Protein AF-Q66WY6-F1 (afdb_monomer_lite)

Structure (mmCIF, N/CA/C/O backbone):
data_AF-Q66WY6-F1
#
_entry.id   AF-Q66WY6-F1
#
loop_
_atom_site.group_PDB
_atom_site.id
_atom_site.type_symbol
_atom_site.label_atom_id
_atom_site.label_alt_id
_atom_site.label_comp_id
_atom_site.label_asym_id
_atom_site.label_entity_id
_atom_site.label_seq_id
_atom_site.pdbx_PDB_ins_code
_atom_site.Cartn_x
_atom_site.Cartn_y
_atom_site.Cartn_z
_atom_site.occupancy
_atom_site.B_iso_or_equiv
_atom_site.auth_seq_id
_atom_site.auth_comp_id
_atom_site.auth_asym_id
_atom_site.auth_atom_id
_atom_site.pdbx_PDB_model_num
ATOM 1 N N . PRO A 1 1 ? 8.940 -1.182 -6.019 1.00 88.19 1 PRO A N 1
ATOM 2 C CA . PRO A 1 1 ? 9.644 -2.311 -5.363 1.00 88.19 1 PRO A CA 1
ATOM 3 C C . PRO A 1 1 ? 10.489 -3.036 -6.402 1.00 88.19 1 PRO A C 1
ATOM 5 O O . PRO A 1 1 ? 10.083 -3.017 -7.556 1.00 88.19 1 PRO A O 1
ATOM 8 N N . GLY A 1 2 ? 11.645 -3.601 -6.043 1.00 88.44 2 GLY A N 1
ATOM 9 C CA . GLY A 1 2 ? 12.425 -4.436 -6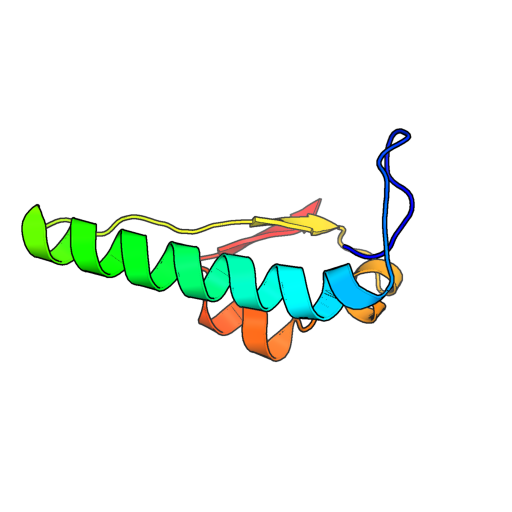.967 1.00 88.44 2 GLY A CA 1
ATOM 10 C C . GLY A 1 2 ? 12.958 -3.725 -8.217 1.00 88.44 2 GLY A C 1
ATOM 11 O O . GLY A 1 2 ? 13.301 -4.391 -9.184 1.00 88.44 2 GLY A O 1
ATOM 12 N N . GLN A 1 3 ? 13.027 -2.391 -8.202 1.00 88.19 3 GLN A N 1
ATOM 13 C CA . GLN A 1 3 ? 13.449 -1.557 -9.328 1.00 88.19 3 GLN A CA 1
ATOM 14 C C . GLN A 1 3 ? 14.427 -0.471 -8.864 1.00 88.19 3 GLN A C 1
ATOM 16 O O . GLN A 1 3 ? 14.341 -0.043 -7.705 1.00 88.19 3 GLN A O 1
ATOM 21 N N . PRO A 1 4 ? 15.307 0.024 -9.755 1.00 88.38 4 PRO A N 1
ATOM 22 C CA . PRO A 1 4 ? 16.140 1.186 -9.476 1.00 88.38 4 PRO A CA 1
ATOM 23 C C . PRO A 1 4 ? 15.291 2.405 -9.096 1.00 88.38 4 PRO A C 1
ATOM 25 O O . PRO A 1 4 ? 14.393 2.809 -9.831 1.00 88.38 4 PRO A O 1
ATOM 28 N N . GLY A 1 5 ? 15.589 2.993 -7.940 1.00 84.12 5 GLY A N 1
ATOM 29 C CA . GLY A 1 5 ? 15.104 4.320 -7.558 1.00 84.12 5 GLY A CA 1
ATOM 30 C C . GLY A 1 5 ? 16.225 5.357 -7.646 1.00 84.12 5 GLY A C 1
ATOM 31 O O . GLY A 1 5 ? 17.168 5.206 -8.419 1.00 84.12 5 GLY A O 1
ATOM 32 N N . GLU A 1 6 ? 16.180 6.363 -6.775 1.00 88.75 6 GLU A N 1
ATOM 33 C CA . GLU A 1 6 ? 17.242 7.369 -6.616 1.00 88.75 6 GLU A CA 1
ATOM 34 C C . GLU A 1 6 ? 18.422 6.798 -5.802 1.00 88.75 6 GLU A C 1
ATOM 36 O O . GLU A 1 6 ? 18.609 7.110 -4.628 1.00 88.75 6 GLU A O 1
ATOM 41 N N . GLY A 1 7 ? 19.157 5.844 -6.382 1.00 91.56 7 GLY A N 1
ATOM 42 C CA . GLY A 1 7 ? 20.311 5.199 -5.736 1.00 91.56 7 GLY A CA 1
ATOM 43 C C . GLY A 1 7 ? 19.972 4.204 -4.616 1.00 91.56 7 GLY A C 1
ATOM 44 O O . GLY A 1 7 ? 20.872 3.703 -3.941 1.00 91.56 7 GLY A O 1
ATOM 45 N N . ASN A 1 8 ? 18.690 3.889 -4.416 1.00 92.00 8 ASN A N 1
ATOM 46 C CA . ASN A 1 8 ? 18.247 2.940 -3.397 1.00 92.00 8 ASN A CA 1
ATOM 47 C C . ASN A 1 8 ? 18.665 1.503 -3.728 1.00 92.00 8 ASN A C 1
ATOM 49 O O . ASN A 1 8 ? 18.601 1.070 -4.880 1.00 92.00 8 ASN A O 1
ATOM 53 N N . VAL A 1 9 ? 19.016 0.737 -2.692 1.00 94.94 9 VAL A N 1
ATOM 54 C CA . VAL A 1 9 ? 19.181 -0.715 -2.819 1.00 94.94 9 VAL A CA 1
ATOM 55 C C . VAL A 1 9 ? 17.822 -1.339 -3.118 1.00 94.94 9 VAL A C 1
ATOM 57 O O . VAL A 1 9 ? 16.860 -1.091 -2.394 1.00 94.94 9 VAL A O 1
ATOM 60 N N . TYR A 1 10 ? 17.774 -2.178 -4.145 1.00 93.56 10 TYR A N 1
ATOM 61 C CA . TYR A 1 10 ? 16.602 -2.955 -4.529 1.00 93.56 10 TYR A CA 1
ATOM 62 C C . TYR A 1 10 ? 16.991 -4.425 -4.700 1.00 93.56 10 TYR A C 1
ATOM 64 O O . TYR A 1 10 ? 18.147 -4.745 -4.994 1.00 93.56 10 TYR A O 1
ATOM 72 N N . ARG A 1 11 ? 16.038 -5.327 -4.462 1.00 95.50 11 ARG A N 1
ATOM 73 C CA . ARG A 1 11 ? 16.225 -6.784 -4.528 1.00 95.50 11 ARG A CA 1
ATOM 74 C C . ARG A 1 11 ? 15.005 -7.452 -5.149 1.00 95.50 11 ARG A C 1
ATOM 76 O O . ARG A 1 11 ? 13.915 -6.888 -5.138 1.00 95.50 11 ARG A O 1
ATOM 83 N N . ALA A 1 12 ? 15.176 -8.671 -5.655 1.00 93.31 12 ALA A N 1
ATOM 84 C CA . ALA A 1 12 ? 14.066 -9.435 -6.223 1.00 93.31 12 ALA A CA 1
ATOM 85 C C . ALA A 1 12 ? 12.969 -9.694 -5.175 1.00 93.31 12 ALA A C 1
ATOM 87 O O . ALA A 1 12 ? 11.792 -9.496 -5.465 1.00 93.31 12 ALA A O 1
ATOM 88 N N . GLU A 1 13 ? 13.360 -10.024 -3.938 1.00 96.31 13 GLU A N 1
ATOM 89 C CA . GLU A 1 13 ? 12.428 -10.255 -2.828 1.00 96.31 13 GLU A CA 1
ATOM 90 C C . GLU A 1 13 ? 11.630 -9.016 -2.380 1.00 96.31 13 GLU A C 1
ATOM 92 O O . GLU A 1 13 ? 10.722 -9.137 -1.557 1.00 96.31 13 GLU A O 1
ATOM 97 N N . ASP A 1 14 ? 11.929 -7.815 -2.892 1.00 96.50 14 ASP A N 1
ATOM 98 C CA . ASP A 1 14 ? 11.149 -6.615 -2.573 1.00 96.50 14 ASP A CA 1
ATOM 99 C C . ASP A 1 14 ? 9.700 -6.729 -3.0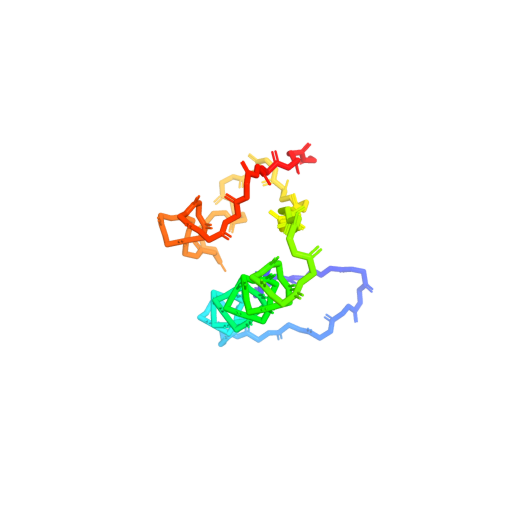58 1.00 96.50 14 ASP A C 1
ATOM 101 O O . ASP A 1 14 ? 8.824 -6.092 -2.473 1.00 96.50 14 ASP A O 1
ATOM 105 N N . ARG A 1 15 ? 9.437 -7.530 -4.100 1.00 95.00 15 ARG A N 1
ATOM 106 C CA . ARG A 1 15 ? 8.084 -7.767 -4.614 1.00 95.00 15 ARG A CA 1
ATOM 107 C C . ARG A 1 15 ? 7.185 -8.355 -3.526 1.00 95.00 15 ARG A C 1
ATOM 109 O O . ARG A 1 15 ? 6.172 -7.751 -3.182 1.00 95.00 15 ARG A O 1
ATOM 116 N N . GLU A 1 16 ? 7.582 -9.484 -2.944 1.00 97.44 16 GLU A N 1
ATOM 117 C CA . GLU A 1 16 ? 6.812 -10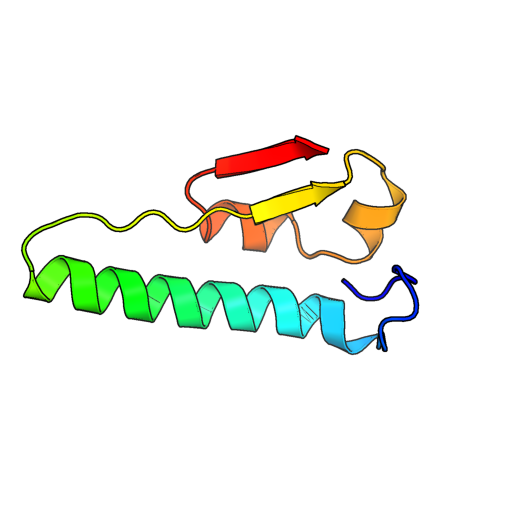.171 -1.904 1.00 97.44 16 GLU A CA 1
ATOM 118 C C . GLU A 1 16 ? 6.941 -9.468 -0.545 1.00 97.44 16 GLU A C 1
ATOM 120 O O . GLU A 1 16 ? 5.990 -9.414 0.243 1.00 97.44 16 GLU A O 1
ATOM 125 N N . ASN A 1 17 ? 8.114 -8.902 -0.241 1.00 97.81 17 ASN A N 1
ATOM 126 C CA . ASN A 1 17 ? 8.328 -8.197 1.023 1.00 97.81 17 ASN A CA 1
ATOM 127 C C . ASN A 1 17 ? 7.506 -6.910 1.112 1.00 97.81 17 ASN A C 1
ATOM 129 O O . ASN A 1 17 ? 7.044 -6.574 2.203 1.00 97.81 17 ASN A O 1
ATOM 133 N N . PHE A 1 18 ? 7.267 -6.217 -0.004 1.00 97.75 18 PHE A N 1
ATOM 134 C CA . PHE A 1 18 ? 6.377 -5.060 -0.026 1.00 97.75 18 PHE A CA 1
ATOM 135 C C . PHE A 1 18 ? 4.944 -5.443 0.369 1.00 97.75 18 PHE A C 1
ATOM 137 O O . PHE A 1 18 ? 4.355 -4.799 1.238 1.00 97.75 18 PHE A O 1
ATOM 144 N N . THR A 1 19 ? 4.408 -6.539 -0.170 1.00 98.31 19 THR A N 1
ATOM 145 C CA . THR A 1 19 ? 3.082 -7.054 0.208 1.00 98.31 19 THR A CA 1
ATOM 146 C C . THR A 1 19 ? 3.023 -7.437 1.686 1.00 98.31 19 THR A C 1
ATOM 148 O O . THR A 1 19 ? 2.097 -7.047 2.399 1.00 98.31 19 THR A O 1
ATOM 151 N N . ARG A 1 20 ? 4.043 -8.150 2.186 1.00 98.62 20 ARG A N 1
ATOM 152 C CA . ARG A 1 20 ? 4.142 -8.533 3.608 1.00 98.62 20 ARG A CA 1
ATOM 153 C C . ARG A 1 20 ? 4.202 -7.320 4.529 1.00 98.62 20 ARG A C 1
ATOM 155 O O . ARG A 1 20 ? 3.559 -7.321 5.577 1.00 98.62 20 ARG A O 1
ATOM 162 N N . LEU A 1 21 ? 4.942 -6.287 4.130 1.00 98.62 21 LEU A N 1
ATOM 163 C CA . LEU A 1 21 ? 5.016 -5.026 4.858 1.00 98.62 21 LEU A CA 1
ATOM 164 C C . LEU A 1 21 ? 3.630 -4.386 4.965 1.00 98.62 21 LEU A C 1
ATOM 166 O O . LEU A 1 21 ? 3.196 -4.066 6.070 1.00 98.62 21 LEU A O 1
ATOM 170 N N . LEU A 1 22 ? 2.914 -4.241 3.847 1.00 98.75 22 LEU A N 1
ATOM 171 C CA . LEU A 1 22 ? 1.576 -3.646 3.850 1.00 98.75 22 LEU A CA 1
ATOM 172 C C . LEU A 1 22 ? 0.588 -4.455 4.695 1.00 98.75 22 LEU A C 1
ATOM 174 O O . LEU A 1 22 ? -0.180 -3.865 5.451 1.00 98.75 22 LEU A O 1
ATOM 178 N N . ALA A 1 23 ? 0.655 -5.787 4.648 1.00 98.81 23 ALA A N 1
ATOM 179 C CA . ALA A 1 23 ? -0.181 -6.647 5.480 1.00 98.81 23 ALA A CA 1
ATOM 180 C C . ALA A 1 23 ? 0.095 -6.443 6.980 1.00 98.81 23 ALA A C 1
ATOM 182 O O . ALA A 1 23 ? -0.839 -6.296 7.773 1.00 98.81 23 ALA A O 1
ATOM 183 N N . ALA A 1 24 ? 1.370 -6.367 7.374 1.00 98.88 24 ALA A N 1
ATOM 184 C CA . ALA A 1 24 ? 1.762 -6.120 8.760 1.00 98.88 24 ALA A CA 1
ATOM 185 C C . ALA A 1 24 ? 1.329 -4.725 9.249 1.00 98.88 24 ALA A C 1
ATOM 187 O O . ALA A 1 24 ? 0.831 -4.578 10.371 1.00 98.88 24 ALA A O 1
ATOM 188 N N . VAL A 1 25 ? 1.468 -3.700 8.401 1.00 98.81 25 VAL A N 1
ATOM 189 C CA . VAL A 1 25 ? 1.028 -2.335 8.714 1.00 98.81 25 VAL A CA 1
ATOM 190 C C . VAL A 1 25 ? -0.495 -2.274 8.832 1.00 98.81 25 VAL A C 1
ATOM 192 O O . VAL A 1 25 ? -0.988 -1.757 9.833 1.00 98.81 25 VAL A O 1
ATOM 195 N N . ARG A 1 26 ? -1.248 -2.856 7.888 1.00 98.81 26 ARG A N 1
ATOM 196 C CA . ARG A 1 26 ? -2.719 -2.921 7.932 1.00 98.81 26 ARG A CA 1
ATOM 197 C C . ARG A 1 26 ? -3.209 -3.552 9.232 1.00 98.81 26 ARG A C 1
ATOM 199 O O . ARG A 1 26 ? -4.000 -2.938 9.943 1.00 98.81 26 ARG A O 1
ATOM 206 N N . ALA A 1 27 ? -2.662 -4.713 9.600 1.00 98.81 27 ALA A N 1
ATOM 207 C CA . ALA A 1 27 ? -3.020 -5.403 10.838 1.00 98.81 27 ALA A CA 1
ATOM 208 C C . ALA A 1 27 ? -2.750 -4.546 12.090 1.00 98.81 27 ALA A C 1
ATOM 210 O O . ALA A 1 27 ? -3.565 -4.514 13.018 1.00 98.81 27 ALA A O 1
ATOM 211 N N . THR A 1 28 ? -1.631 -3.817 12.100 1.00 98.75 28 THR A N 1
ATOM 212 C CA . THR A 1 28 ? -1.262 -2.907 13.194 1.00 98.75 28 THR A CA 1
ATOM 213 C C . THR A 1 28 ? -2.221 -1.718 13.279 1.00 98.75 28 THR A C 1
ATOM 215 O O . THR A 1 28 ? -2.716 -1.399 14.361 1.00 98.75 28 THR A O 1
ATOM 218 N N . LEU A 1 29 ? -2.527 -1.085 12.144 1.00 98.81 29 LEU A N 1
ATOM 219 C CA . LEU A 1 29 ? -3.456 0.042 12.064 1.00 98.81 29 LEU A CA 1
ATOM 220 C C . LEU A 1 29 ? -4.880 -0.361 12.454 1.00 98.81 29 LEU A C 1
ATOM 222 O O . LEU A 1 29 ? -5.561 0.404 13.135 1.00 98.81 29 LEU A O 1
ATOM 226 N N . ASP A 1 30 ? -5.312 -1.570 12.101 1.00 98.75 30 ASP A N 1
ATOM 227 C CA . ASP A 1 30 ? -6.615 -2.102 12.502 1.00 98.75 30 ASP A CA 1
ATOM 228 C C . ASP A 1 30 ? -6.687 -2.359 14.006 1.00 98.75 30 ASP A C 1
ATOM 230 O O . ASP A 1 30 ? -7.693 -2.045 14.646 1.00 98.75 30 ASP A O 1
ATOM 234 N N . ALA A 1 31 ? -5.623 -2.911 14.596 1.00 98.75 31 ALA A N 1
ATOM 235 C CA . ALA A 1 31 ? -5.538 -3.104 16.041 1.00 98.75 31 ALA A CA 1
ATOM 236 C C . ALA A 1 31 ? -5.582 -1.765 16.789 1.00 98.75 31 ALA A C 1
ATOM 238 O O . ALA A 1 31 ? -6.362 -1.614 17.732 1.00 98.75 31 ALA A O 1
ATOM 239 N N . LEU A 1 32 ? -4.810 -0.779 16.326 1.00 98.69 32 LEU A N 1
ATOM 240 C CA . LEU A 1 32 ? -4.812 0.572 16.882 1.00 98.69 32 LEU A CA 1
ATOM 241 C C . LEU A 1 32 ? -6.181 1.244 16.721 1.00 98.69 32 LEU A C 1
ATOM 243 O O . LEU A 1 32 ? -6.674 1.895 17.640 1.00 98.69 32 LEU A O 1
ATOM 247 N N . GLY A 1 33 ? -6.815 1.056 15.565 1.00 98.62 33 GLY A N 1
ATOM 248 C CA . GLY A 1 33 ? -8.125 1.615 15.272 1.00 98.62 33 GLY A CA 1
ATOM 249 C C . GLY A 1 33 ? -9.219 1.077 16.188 1.00 98.62 33 GLY A C 1
ATOM 250 O O . GLY A 1 33 ? -10.007 1.856 16.725 1.00 98.62 33 GLY A O 1
ATOM 251 N N . ARG A 1 34 ? -9.203 -0.235 16.462 1.00 98.62 34 ARG A N 1
ATOM 252 C CA . ARG A 1 34 ? -10.087 -0.862 17.459 1.00 98.62 34 ARG A CA 1
ATOM 253 C C . ARG A 1 34 ? -9.843 -0.324 18.868 1.00 98.62 34 ARG A C 1
ATOM 255 O O . ARG A 1 34 ? -10.807 -0.062 19.577 1.00 98.62 34 ARG A O 1
ATOM 262 N N . ALA A 1 35 ? -8.584 -0.137 19.263 1.00 98.69 35 ALA A N 1
ATOM 263 C CA . ALA A 1 35 ? -8.238 0.366 20.593 1.00 98.69 35 ALA A CA 1
ATOM 264 C C . ALA A 1 35 ? -8.661 1.830 20.812 1.00 98.69 35 ALA A C 1
ATOM 266 O O . ALA A 1 35 ? -9.029 2.205 21.921 1.00 98.69 35 ALA A O 1
ATOM 267 N N . HIS A 1 36 ? -8.613 2.657 19.765 1.00 98.50 36 HIS A N 1
ATOM 268 C CA . HIS A 1 36 ? -8.880 4.098 19.853 1.00 98.50 36 HIS A CA 1
ATOM 269 C C . HIS A 1 36 ? -10.246 4.523 19.299 1.00 98.50 36 HIS A C 1
ATOM 271 O O . HIS A 1 36 ? -10.555 5.714 19.300 1.00 98.50 36 HIS A O 1
ATOM 277 N N . GLY A 1 37 ? -11.054 3.586 18.796 1.00 98.50 37 GLY A N 1
ATOM 278 C CA . GLY A 1 37 ? -12.370 3.880 18.226 1.00 98.50 37 GLY A CA 1
ATOM 279 C C . GLY A 1 37 ? -12.320 4.751 16.966 1.00 98.50 37 GLY A C 1
ATOM 280 O O . GLY A 1 37 ? -13.204 5.579 16.760 1.00 98.50 37 GLY A O 1
ATOM 281 N N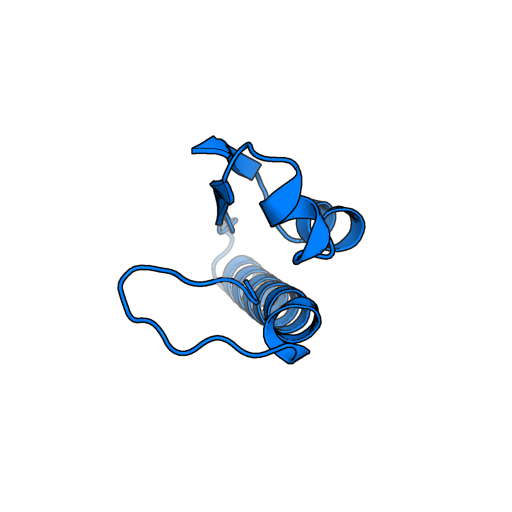 . ARG A 1 38 ? -11.285 4.604 16.128 1.00 98.19 38 ARG A N 1
ATOM 282 C CA . ARG A 1 38 ? -11.136 5.356 14.867 1.00 98.19 38 ARG A CA 1
ATOM 283 C C . ARG A 1 38 ? -10.553 4.495 13.755 1.00 98.19 38 ARG A C 1
ATOM 285 O O . ARG A 1 38 ? -9.780 3.586 14.020 1.00 98.19 38 ARG A O 1
ATOM 292 N N . THR A 1 39 ? -10.840 4.833 12.505 1.00 98.38 39 THR A N 1
ATOM 293 C CA . THR A 1 39 ? -10.192 4.194 11.352 1.00 98.38 39 THR A CA 1
ATOM 294 C C . THR A 1 39 ? -8.891 4.919 11.015 1.00 98.38 39 THR A C 1
ATOM 296 O O . THR A 1 39 ? -8.853 6.150 10.951 1.00 98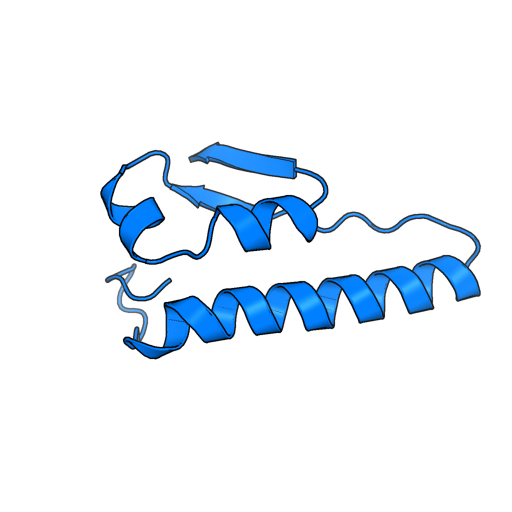.38 39 THR A O 1
ATOM 299 N N . TYR A 1 40 ? -7.815 4.160 10.806 1.00 98.75 40 TYR A N 1
ATOM 300 C CA . TYR A 1 40 ? -6.555 4.670 10.269 1.00 98.75 40 TYR A CA 1
ATOM 301 C C . TYR A 1 40 ? -6.409 4.225 8.819 1.00 98.75 40 TYR A C 1
ATOM 303 O O . TYR A 1 40 ? -6.572 3.040 8.520 1.00 98.75 40 TYR A O 1
ATOM 311 N N . LEU A 1 41 ? -6.098 5.180 7.945 1.00 98.69 41 LEU A N 1
ATOM 312 C CA . LEU A 1 41 ? -5.884 4.917 6.529 1.00 98.69 41 LEU A CA 1
ATOM 313 C C . LEU A 1 41 ? -4.470 4.380 6.294 1.00 98.69 41 LEU A C 1
ATOM 315 O O . LEU A 1 41 ? -3.504 4.885 6.870 1.00 98.69 41 LEU A O 1
ATOM 319 N N . LEU A 1 42 ? -4.362 3.401 5.407 1.00 98.81 42 LEU A N 1
ATOM 320 C CA . LEU A 1 42 ? -3.131 2.933 4.797 1.00 98.81 42 LEU A CA 1
ATOM 321 C C . LEU A 1 42 ? -3.198 3.240 3.305 1.00 98.81 42 LEU A C 1
ATOM 323 O O . LEU A 1 42 ? -4.085 2.768 2.603 1.00 98.81 42 LEU A O 1
ATOM 327 N N . THR A 1 43 ? -2.252 4.028 2.812 1.00 98.56 43 THR A N 1
ATOM 328 C CA . THR A 1 43 ? -2.197 4.427 1.401 1.00 98.56 43 THR A CA 1
ATOM 329 C C . THR A 1 43 ? -0.781 4.256 0.887 1.00 98.56 43 THR A C 1
ATOM 331 O O . THR A 1 43 ? 0.169 4.236 1.674 1.00 98.56 43 THR A O 1
ATOM 334 N N . ILE A 1 44 ? -0.635 4.132 -0.429 1.00 97.94 44 ILE A N 1
ATOM 335 C CA . ILE A 1 44 ? 0.673 4.081 -1.084 1.00 97.94 44 ILE A CA 1
ATOM 336 C C . ILE A 1 44 ? 0.728 5.067 -2.245 1.00 97.94 44 ILE A C 1
ATOM 338 O O . ILE A 1 44 ? -0.297 5.403 -2.841 1.00 97.94 44 ILE A O 1
ATOM 342 N N . ALA A 1 45 ? 1.941 5.501 -2.571 1.00 95.88 45 ALA A N 1
ATOM 343 C CA . ALA A 1 45 ? 2.251 6.107 -3.854 1.00 95.88 45 ALA A CA 1
ATOM 344 C C . ALA A 1 45 ? 2.804 5.022 -4.790 1.00 95.88 45 ALA A C 1
ATOM 346 O O . ALA A 1 45 ? 3.680 4.250 -4.388 1.00 95.88 45 ALA A O 1
ATOM 347 N N . ALA A 1 46 ? 2.283 4.941 -6.011 1.00 94.19 46 ALA A N 1
ATOM 348 C CA . ALA A 1 46 ? 2.671 3.932 -6.993 1.00 94.19 46 ALA A CA 1
ATOM 349 C C . ALA A 1 46 ? 2.928 4.582 -8.351 1.00 94.19 46 ALA A C 1
ATOM 351 O O . ALA A 1 46 ? 2.192 5.478 -8.749 1.00 94.19 46 ALA A O 1
ATOM 352 N N . ALA A 1 47 ? 3.946 4.116 -9.072 1.00 92.19 47 ALA A N 1
ATOM 353 C CA . ALA A 1 47 ? 4.188 4.582 -10.432 1.00 92.19 47 ALA A CA 1
ATOM 354 C C . ALA A 1 47 ? 3.097 4.054 -11.381 1.00 92.19 47 ALA A C 1
ATOM 356 O O . ALA A 1 47 ? 2.683 2.898 -11.271 1.00 92.19 47 ALA A O 1
ATOM 357 N N . ALA A 1 48 ? 2.661 4.875 -12.339 1.00 89.12 48 ALA A N 1
ATOM 358 C CA . ALA A 1 48 ? 1.588 4.521 -13.277 1.00 89.12 48 ALA A CA 1
ATOM 359 C C . ALA A 1 48 ? 2.009 3.559 -14.416 1.00 89.12 48 ALA A C 1
ATOM 361 O O . ALA A 1 48 ? 1.168 3.119 -15.200 1.00 89.12 48 ALA A O 1
ATOM 362 N N . GLY A 1 49 ? 3.303 3.245 -14.545 1.00 89.19 49 GLY A N 1
ATOM 363 C CA . GLY A 1 49 ? 3.843 2.453 -15.654 1.00 89.19 49 GLY A CA 1
ATOM 364 C C . GLY A 1 49 ? 3.690 0.928 -15.489 1.00 89.19 49 GLY A C 1
ATOM 365 O O . GLY A 1 49 ? 3.777 0.415 -14.373 1.00 89.19 49 GLY A O 1
ATOM 366 N N . PRO A 1 50 ? 3.561 0.161 -16.594 1.00 89.50 50 PRO A N 1
ATOM 367 C CA . PRO A 1 50 ? 3.426 -1.303 -16.552 1.00 89.50 50 PRO A CA 1
ATOM 368 C C . PRO A 1 50 ? 4.654 -2.009 -15.961 1.00 89.50 50 PRO A C 1
ATOM 370 O O . PRO A 1 50 ? 4.539 -3.102 -15.414 1.00 89.50 50 PRO A O 1
ATOM 373 N N . GLU A 1 51 ? 5.826 -1.378 -16.035 1.00 90.44 51 GLU A N 1
ATOM 374 C CA . GLU A 1 51 ? 7.056 -1.895 -15.440 1.00 90.44 51 GLU A CA 1
ATOM 375 C C . GLU A 1 51 ? 6.927 -2.039 -13.915 1.00 90.44 51 GLU A C 1
ATOM 377 O O . GLU A 1 51 ? 7.311 -3.061 -13.352 1.00 90.44 51 GLU A O 1
ATOM 382 N N . TYR A 1 52 ? 6.324 -1.051 -13.244 1.00 92.31 52 TYR A N 1
ATOM 383 C CA . TYR A 1 52 ? 6.091 -1.089 -11.799 1.00 92.31 52 TYR A CA 1
ATOM 384 C C . TYR A 1 52 ? 5.183 -2.259 -11.412 1.00 92.31 52 TYR A C 1
ATOM 386 O O . TYR A 1 52 ? 5.467 -2.981 -10.456 1.00 92.31 52 TYR A O 1
ATOM 394 N N . LEU A 1 53 ? 4.126 -2.494 -12.197 1.00 91.00 53 LEU A N 1
ATOM 395 C CA . LEU A 1 53 ? 3.192 -3.599 -11.970 1.00 91.00 53 LEU A CA 1
ATOM 396 C C . LEU A 1 53 ? 3.864 -4.973 -12.093 1.00 91.00 53 LEU A C 1
ATOM 398 O O . LEU A 1 53 ? 3.447 -5.910 -11.421 1.00 91.00 53 LEU A O 1
ATOM 402 N N . ALA A 1 54 ? 4.935 -5.102 -12.882 1.00 91.88 54 ALA A N 1
ATOM 403 C CA . ALA A 1 54 ? 5.699 -6.349 -12.967 1.00 91.88 54 ALA A CA 1
ATOM 404 C C . ALA A 1 54 ? 6.458 -6.686 -11.666 1.00 91.88 54 ALA A C 1
ATOM 406 O O . ALA A 1 54 ? 6.797 -7.847 -11.437 1.00 91.88 54 ALA A O 1
ATOM 407 N N . HIS A 1 55 ? 6.693 -5.696 -10.798 1.00 94.69 55 HIS A N 1
ATOM 408 C CA . HIS A 1 55 ? 7.474 -5.838 -9.566 1.00 94.69 55 HIS A CA 1
ATOM 409 C C . HIS A 1 55 ? 6.633 -5.702 -8.288 1.00 94.69 55 HIS A C 1
ATOM 411 O O . HIS A 1 55 ? 7.179 -5.641 -7.185 1.00 94.69 55 HIS A O 1
ATOM 417 N N . VAL A 1 56 ? 5.305 -5.651 -8.414 1.00 95.50 56 VAL A N 1
ATOM 418 C CA . VAL A 1 56 ? 4.369 -5.517 -7.292 1.00 95.50 56 VAL A CA 1
ATOM 419 C C . VAL A 1 56 ? 3.240 -6.525 -7.443 1.00 95.50 56 VAL A C 1
ATOM 421 O O . VAL A 1 56 ? 2.697 -6.716 -8.525 1.00 95.50 56 VAL A O 1
ATOM 424 N N . GLU A 1 57 ? 2.845 -7.169 -6.348 1.00 96.56 57 GLU A N 1
ATOM 425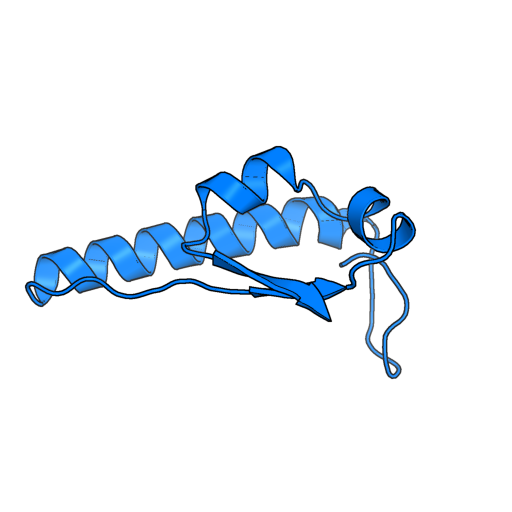 C CA . GLU A 1 57 ? 1.672 -8.050 -6.318 1.00 96.56 57 GLU A CA 1
ATOM 426 C C . GLU A 1 57 ? 0.384 -7.215 -6.217 1.00 96.56 57 GLU A C 1
ATOM 428 O O . GLU A 1 57 ? -0.301 -7.231 -5.195 1.00 96.56 57 GLU A O 1
ATOM 433 N N . ILE A 1 58 ? 0.077 -6.427 -7.256 1.00 94.19 58 ILE A N 1
ATOM 434 C CA . ILE A 1 58 ? -0.956 -5.379 -7.188 1.00 94.19 58 ILE A CA 1
ATOM 435 C C . ILE A 1 58 ? -2.336 -5.914 -6.770 1.00 94.19 58 ILE A C 1
ATOM 437 O O . ILE A 1 58 ? -3.028 -5.261 -5.989 1.00 94.19 58 ILE A O 1
ATOM 441 N N . ASP A 1 59 ? -2.680 -7.134 -7.191 1.00 94.12 59 ASP A N 1
ATOM 442 C CA . ASP A 1 59 ? -3.929 -7.815 -6.832 1.00 94.12 59 ASP A CA 1
ATOM 443 C C . ASP A 1 59 ? -4.058 -8.063 -5.324 1.00 94.12 59 ASP A C 1
ATOM 445 O O . ASP A 1 59 ? -5.149 -7.946 -4.764 1.00 94.12 59 ASP A O 1
ATOM 449 N N . ALA A 1 60 ? -2.946 -8.373 -4.651 1.00 97.06 60 ALA A N 1
ATOM 450 C CA . ALA A 1 60 ? -2.903 -8.517 -3.202 1.00 97.06 60 ALA A CA 1
ATOM 451 C C . ALA A 1 60 ? -2.835 -7.143 -2.522 1.00 97.06 60 ALA A C 1
ATOM 453 O O . ALA A 1 60 ? -3.572 -6.880 -1.572 1.00 97.06 60 ALA A O 1
ATOM 454 N N . VAL A 1 61 ? -2.002 -6.236 -3.039 1.00 97.12 61 VAL A N 1
ATOM 455 C CA . VAL A 1 61 ? -1.781 -4.897 -2.473 1.00 97.12 61 VAL A CA 1
ATOM 456 C C . VAL A 1 61 ? -3.066 -4.069 -2.414 1.00 97.12 61 VAL A C 1
ATOM 458 O O . VAL A 1 61 ? -3.326 -3.453 -1.381 1.00 97.12 61 VAL A O 1
ATOM 461 N N . GLN A 1 62 ? -3.903 -4.088 -3.457 1.00 96.00 62 GLN A N 1
ATOM 462 C CA . GLN A 1 62 ? -5.154 -3.315 -3.483 1.00 96.00 62 GLN A CA 1
ATOM 463 C C . GLN A 1 62 ? -6.138 -3.706 -2.369 1.00 96.00 62 GLN A C 1
ATOM 465 O O . GLN A 1 62 ? -6.963 -2.893 -1.974 1.00 96.00 62 GLN A O 1
ATOM 470 N N . SER A 1 63 ? -6.050 -4.935 -1.845 1.00 97.38 63 SER A N 1
ATOM 471 C CA . SER A 1 63 ? -6.903 -5.396 -0.741 1.00 97.38 63 SER A CA 1
ATOM 472 C C . SER A 1 63 ? -6.409 -4.947 0.639 1.00 97.38 63 SER A C 1
ATOM 474 O O . SER A 1 63 ? -7.136 -5.058 1.624 1.00 97.38 63 SER A O 1
ATOM 476 N N . LEU A 1 64 ? -5.172 -4.446 0.717 1.00 98.62 64 LEU A N 1
ATOM 477 C CA . LEU A 1 64 ? -4.518 -4.030 1.957 1.00 98.62 64 LEU A CA 1
ATOM 478 C C . LEU A 1 64 ? -4.561 -2.515 2.170 1.00 98.62 64 LEU A C 1
ATOM 480 O O . LEU A 1 64 ? -4.452 -2.059 3.307 1.00 98.62 64 LEU A O 1
ATOM 484 N N . VAL A 1 65 ? -4.682 -1.735 1.096 1.00 98.62 65 VAL A N 1
ATOM 485 C CA . VAL A 1 65 ? -4.638 -0.267 1.128 1.00 98.62 65 VAL A CA 1
ATOM 486 C C . VAL A 1 65 ? -6.025 0.323 0.889 1.00 98.62 65 VAL A C 1
ATOM 488 O O . VAL A 1 65 ? -6.834 -0.242 0.164 1.00 98.62 65 VAL A O 1
ATOM 491 N N . ASP A 1 66 ? -6.292 1.484 1.477 1.00 98.62 66 ASP A N 1
ATOM 492 C CA . ASP A 1 66 ? -7.556 2.203 1.307 1.00 98.62 66 ASP A CA 1
ATOM 493 C C . ASP A 1 66 ? -7.646 2.867 -0.075 1.00 98.62 66 ASP A C 1
ATOM 495 O O . ASP A 1 66 ? -8.711 2.911 -0.686 1.00 98.62 66 ASP A O 1
ATOM 499 N N . PHE A 1 67 ? -6.522 3.388 -0.574 1.00 97.88 67 PHE A N 1
ATOM 500 C CA . PHE A 1 67 ? -6.385 3.880 -1.943 1.00 97.88 67 PHE A CA 1
ATOM 501 C C . PHE A 1 67 ? -4.915 3.989 -2.360 1.00 97.88 67 PHE A C 1
ATOM 503 O O . PHE A 1 67 ? -3.994 3.994 -1.534 1.00 97.88 67 PHE A O 1
ATOM 510 N N . ILE A 1 68 ? -4.711 4.101 -3.671 1.00 97.12 68 ILE A N 1
ATOM 511 C CA . ILE A 1 68 ? -3.406 4.249 -4.314 1.00 97.12 68 ILE A CA 1
ATOM 512 C C . ILE A 1 68 ? -3.342 5.630 -4.965 1.00 97.12 68 ILE A C 1
ATOM 514 O O . ILE A 1 68 ? -4.203 5.980 -5.770 1.00 97.12 68 ILE A O 1
ATOM 518 N N . ASN A 1 69 ? -2.306 6.402 -4.638 1.00 97.19 69 ASN A N 1
ATOM 519 C CA . ASN A 1 69 ? -1.983 7.642 -5.337 1.00 97.19 69 ASN A CA 1
ATOM 520 C C . ASN A 1 69 ? -1.031 7.316 -6.490 1.00 97.19 69 ASN A C 1
ATOM 522 O O . ASN A 1 69 ? 0.128 6.968 -6.258 1.00 97.19 69 ASN A O 1
ATOM 526 N N . LEU A 1 70 ? -1.527 7.395 -7.722 1.00 94.19 70 LEU A N 1
ATOM 527 C CA . LEU A 1 70 ? -0.706 7.162 -8.907 1.00 94.19 70 LEU A CA 1
ATOM 528 C C . LEU A 1 70 ? 0.187 8.374 -9.192 1.00 94.19 70 LEU A C 1
ATOM 530 O O . LEU A 1 70 ? -0.277 9.514 -9.128 1.00 94.19 70 LEU A O 1
ATOM 534 N N . MET A 1 71 ? 1.453 8.099 -9.501 1.00 89.56 71 MET A N 1
ATOM 535 C CA . MET A 1 71 ? 2.495 9.064 -9.852 1.00 89.56 71 MET A CA 1
ATOM 536 C C . MET A 1 71 ? 3.013 8.832 -11.267 1.00 89.56 71 MET A C 1
ATOM 538 O O . MET A 1 71 ? 3.174 7.647 -11.657 1.00 89.56 71 MET A O 1
#

Secondary structure (DSSP, 8-state):
--S--SS----TTHHHHHHHHHHHHHHHHHHHHHHHTS----EEEE-SSHHHHHTS-HHHHTTT-SEEEE-

Foldseek 3Di:
DQDDDPPDDHDLCCQVVVLVVLQVVLVVQVVVCVVVVHHDFDEEEFEPDVVRVVSHPVVSNVVSGPYYHYD

pLDDT: mean 95.53, std 3.72, range [84.12, 98.88]

Organism: NCBI:txid155900

Radius of gyration: 13.45 Å; chains: 1; bounding box: 33×19×37 Å

Sequence (71 aa):
PGQPGEGNVYRAEDRENFTRLLAAVRATLDALGRAHGRTYLLTIAAAAGPEYLAHVEIDAVQSLVDFINLM

InterPro domains:
  IPR001223 Glycoside hydrolase family 18, catalytic domain [PF00704] (12-71)
  IPR001223 Glycoside hydrolase family 18, catalytic domain [PS51910] (1-71)
  IPR017853 Glycoside hydrolase superfamily [SSF51445] (4-71)